Protein AF-A0A7S4IJU2-F1 (afdb_monomer_lite)

Radius of gyration: 25.52 Å; chains: 1; bounding box: 56×64×82 Å

pLDDT: mean 76.01, std 15.59, range [37.97, 94.19]

Organism: NCBI:txid265563

Foldseek 3Di:
DDDDDDDDPDDPPPPDPDAAQEAEAECLVLLLVQLLQAQDLVSSLVSSLVVVVVCLVVRQHQEAYHYDADDDDPPVVVVVVVVVVVVVVVVVVLVVQLLDPPGPSVVVVVVVCVVVVHDDDDRPPPPVVVVSVVRHGRPSVQSYHPHPSVVVSVVSVVVSVVVQQVPPPPHDPSSPNYDD

Structure (mmCIF, N/CA/C/O backbone):
data_AF-A0A7S4IJU2-F1
#
_entry.id   AF-A0A7S4IJU2-F1
#
loop_
_atom_site.group_PDB
_atom_site.id
_atom_site.type_symbol
_atom_site.label_atom_id
_atom_site.label_alt_id
_atom_site.label_comp_id
_atom_site.label_asym_id
_atom_site.label_entity_id
_atom_site.label_seq_id
_atom_site.pdbx_PDB_ins_code
_atom_site.Cartn_x
_atom_site.Cartn_y
_atom_site.Cartn_z
_atom_site.occupancy
_atom_site.B_iso_or_equiv
_atom_site.auth_seq_id
_atom_site.auth_comp_id
_atom_site.auth_asym_id
_atom_site.auth_atom_id
_atom_site.pdbx_PDB_model_num
ATOM 1 N N . GLY A 1 1 ? 25.316 -43.879 52.873 1.00 37.97 1 GLY A N 1
ATOM 2 C CA . GLY A 1 1 ? 24.752 -43.835 51.512 1.00 37.97 1 GLY A CA 1
ATOM 3 C C . GLY A 1 1 ? 23.698 -42.754 51.469 1.00 37.97 1 GLY A C 1
ATOM 4 O O . GLY A 1 1 ? 22.752 -42.841 52.236 1.00 37.97 1 GLY A O 1
ATOM 5 N N . GLY A 1 2 ? 23.911 -41.708 50.670 1.00 39.41 2 GLY A N 1
ATOM 6 C CA . GLY A 1 2 ? 22.976 -40.589 50.533 1.00 39.41 2 GLY A CA 1
ATOM 7 C C . GLY A 1 2 ? 21.898 -40.884 49.492 1.00 39.41 2 GLY A C 1
ATOM 8 O O . GLY A 1 2 ? 22.219 -41.271 48.370 1.00 39.41 2 GLY A O 1
ATOM 9 N N . SER A 1 3 ? 20.630 -40.694 49.853 1.00 43.41 3 SER A N 1
ATOM 10 C CA . SER A 1 3 ? 19.497 -40.737 48.928 1.00 43.41 3 SER A CA 1
ATOM 11 C C . SER A 1 3 ? 19.165 -39.315 48.466 1.00 43.41 3 SER A C 1
ATOM 13 O O . SER A 1 3 ? 18.624 -38.490 49.199 1.00 43.41 3 SER A O 1
ATOM 15 N N . GLY A 1 4 ? 19.550 -39.007 47.227 1.00 39.41 4 GLY A N 1
ATOM 16 C CA . GLY A 1 4 ? 19.283 -37.725 46.583 1.00 39.41 4 GLY A CA 1
ATOM 17 C C . GLY A 1 4 ? 17.815 -37.584 46.178 1.00 39.41 4 GLY A C 1
ATOM 18 O O . GLY A 1 4 ? 17.339 -38.279 45.280 1.00 39.41 4 GLY A O 1
ATOM 19 N N . GLY A 1 5 ? 17.109 -36.644 46.807 1.00 43.00 5 GLY A N 1
ATOM 20 C CA . GLY A 1 5 ? 15.790 -36.196 46.374 1.00 43.00 5 GLY A CA 1
ATOM 21 C C . GLY A 1 5 ? 15.884 -35.425 45.056 1.00 43.00 5 GLY A C 1
ATOM 22 O O . GLY A 1 5 ? 16.415 -34.317 45.005 1.00 43.00 5 GLY A O 1
ATOM 23 N N . ARG A 1 6 ? 15.360 -36.005 43.971 1.00 47.72 6 ARG A N 1
ATOM 24 C CA . ARG A 1 6 ? 15.172 -35.311 42.689 1.00 47.72 6 ARG A CA 1
ATOM 25 C C . ARG A 1 6 ? 14.082 -34.249 42.843 1.00 47.72 6 ARG A C 1
ATOM 27 O O . ARG A 1 6 ? 12.894 -34.559 42.812 1.00 47.72 6 ARG A O 1
ATOM 34 N N . GLY A 1 7 ? 14.495 -32.990 42.967 1.00 43.72 7 GLY A N 1
ATOM 35 C CA . GLY A 1 7 ? 13.606 -31.841 42.834 1.00 43.72 7 GLY A CA 1
ATOM 36 C C . GLY A 1 7 ? 12.955 -31.823 41.450 1.00 43.72 7 GLY A C 1
ATOM 37 O O . GLY A 1 7 ? 13.640 -31.718 40.430 1.00 43.72 7 GLY A O 1
ATOM 38 N N . LYS A 1 8 ? 11.622 -31.921 41.407 1.00 51.19 8 LYS A N 1
ATOM 39 C CA . LYS A 1 8 ? 10.836 -31.594 40.215 1.00 51.19 8 LYS A CA 1
ATOM 40 C C . LYS A 1 8 ? 11.025 -30.103 39.935 1.00 51.19 8 LYS A C 1
ATOM 42 O O . LYS A 1 8 ? 10.452 -29.264 40.624 1.00 51.19 8 LYS A O 1
ATOM 47 N N . ARG A 1 9 ? 11.841 -29.771 38.932 1.00 47.28 9 ARG A N 1
ATOM 48 C CA . ARG A 1 9 ? 11.873 -28.426 38.349 1.00 47.28 9 ARG A CA 1
ATOM 49 C C . ARG A 1 9 ? 10.503 -28.181 37.722 1.00 47.28 9 ARG A C 1
ATOM 51 O O . ARG A 1 9 ? 10.183 -28.784 36.701 1.00 47.28 9 ARG A O 1
ATOM 58 N N . GLY A 1 10 ? 9.689 -27.352 38.371 1.00 44.50 10 GLY A N 1
ATOM 59 C CA . GLY A 1 10 ? 8.479 -26.806 37.775 1.00 44.50 10 GLY A CA 1
ATOM 60 C C . GLY A 1 10 ? 8.874 -26.068 36.504 1.00 44.50 10 GLY A C 1
ATOM 61 O O . GLY A 1 10 ? 9.567 -25.054 36.566 1.00 44.50 10 GLY A O 1
ATOM 62 N N . GLY A 1 11 ? 8.508 -26.626 35.352 1.00 46.69 11 GLY A N 1
ATOM 63 C CA . GLY A 1 11 ? 8.615 -25.922 34.086 1.00 46.69 11 GLY A CA 1
ATOM 64 C C . GLY A 1 11 ? 7.741 -24.683 34.185 1.00 46.69 11 GLY A C 1
ATOM 65 O O . GLY A 1 11 ? 6.529 -24.802 34.353 1.00 46.69 11 GLY A O 1
ATOM 66 N N . ALA A 1 12 ? 8.362 -23.506 34.141 1.00 51.19 12 ALA A N 1
ATOM 67 C CA . ALA A 1 12 ? 7.641 -22.261 33.973 1.00 51.19 12 ALA A CA 1
ATOM 68 C C . ALA A 1 12 ? 6.819 -22.392 32.687 1.00 51.19 12 ALA A C 1
ATOM 70 O O . ALA A 1 12 ? 7.379 -22.465 31.592 1.00 51.19 12 ALA A O 1
ATOM 71 N N . SER A 1 13 ? 5.495 -22.489 32.826 1.00 57.72 13 SER A N 1
ATOM 72 C CA . SER A 1 13 ? 4.590 -22.307 31.700 1.00 57.72 13 SER A CA 1
ATOM 73 C C . SER A 1 13 ? 4.907 -20.931 31.137 1.00 57.72 13 SER A C 1
ATOM 75 O O . SER A 1 13 ? 4.713 -19.937 31.836 1.00 57.72 13 SER A O 1
ATOM 77 N N . ALA A 1 14 ? 5.448 -20.871 29.918 1.00 60.53 14 ALA A N 1
ATOM 78 C CA . ALA A 1 14 ? 5.597 -19.613 29.207 1.00 60.53 14 ALA A CA 1
ATOM 79 C C . ALA A 1 14 ? 4.222 -18.938 29.231 1.00 60.53 14 ALA A C 1
ATOM 81 O O . ALA A 1 14 ? 3.246 -19.509 28.738 1.00 60.53 14 ALA A O 1
ATOM 82 N N . ALA A 1 15 ? 4.124 -17.801 29.920 1.00 59.16 15 ALA A N 1
ATOM 83 C CA . ALA A 1 15 ? 2.879 -17.064 30.015 1.00 59.16 15 ALA A CA 1
ATOM 84 C C . ALA A 1 15 ? 2.398 -16.801 28.586 1.00 59.16 15 ALA A C 1
ATOM 86 O O . ALA A 1 15 ? 3.174 -16.318 27.756 1.00 59.16 15 ALA A O 1
ATOM 87 N N . ALA A 1 16 ? 1.153 -17.181 28.288 1.00 63.66 16 ALA A N 1
ATOM 88 C CA . ALA A 1 16 ? 0.551 -16.848 27.008 1.00 63.66 16 ALA A CA 1
ATOM 89 C C . ALA A 1 16 ? 0.723 -15.333 26.790 1.00 63.66 16 ALA A C 1
ATOM 91 O O . ALA A 1 16 ? 0.527 -14.572 27.745 1.00 63.66 16 ALA A O 1
ATOM 92 N N . PRO A 1 17 ? 1.153 -14.893 25.594 1.00 64.69 17 PRO A N 1
ATOM 93 C CA . PRO A 1 17 ? 1.380 -13.480 25.341 1.00 64.69 17 PRO A CA 1
ATOM 94 C C . PRO A 1 17 ? 0.123 -12.697 25.711 1.00 64.69 17 PRO A C 1
ATOM 96 O O . PRO A 1 17 ? -0.991 -13.102 25.370 1.00 64.69 17 PRO A O 1
ATOM 99 N N . LEU A 1 18 ? 0.315 -11.608 26.459 1.00 66.50 18 LEU A N 1
ATOM 100 C CA . LEU A 1 18 ? -0.790 -10.759 26.881 1.00 66.50 18 LEU A CA 1
ATOM 101 C C . LEU A 1 18 ? -1.558 -10.293 25.634 1.00 66.50 18 LEU A C 1
ATOM 103 O O . LEU A 1 18 ? -0.930 -9.915 24.640 1.00 66.50 18 LEU A O 1
ATOM 107 N N . PRO A 1 19 ? -2.897 -10.348 25.657 1.00 76.25 19 PRO A N 1
ATOM 108 C CA . PRO A 1 19 ? -3.704 -9.953 24.513 1.00 76.25 19 PRO A CA 1
ATOM 109 C C . PRO A 1 19 ? -3.490 -8.466 24.193 1.00 76.25 19 PRO A C 1
ATOM 111 O O . PRO A 1 19 ? -3.341 -7.644 25.097 1.00 76.25 19 PRO A O 1
ATOM 114 N N . TYR A 1 20 ? -3.461 -8.120 22.904 1.00 86.69 20 TYR A N 1
ATOM 115 C CA . TYR A 1 20 ? -3.213 -6.750 22.453 1.00 86.69 20 TYR A CA 1
ATOM 116 C C . TYR A 1 20 ? -4.456 -5.889 22.659 1.00 86.69 20 TYR A C 1
ATOM 118 O O . TYR A 1 20 ? -5.542 -6.272 22.238 1.00 86.69 20 TYR A O 1
ATOM 126 N N . ASP A 1 21 ? -4.315 -4.696 23.233 1.00 88.88 21 ASP A N 1
ATOM 127 C CA . ASP A 1 21 ? -5.440 -3.758 23.314 1.00 88.88 21 ASP A CA 1
ATOM 128 C C . ASP A 1 21 ? -5.693 -3.064 21.967 1.00 88.88 21 ASP A C 1
ATOM 130 O O . ASP A 1 21 ? -6.835 -2.952 21.521 1.00 88.88 21 ASP A O 1
ATOM 134 N N . HIS A 1 22 ? -4.623 -2.678 21.270 1.00 90.12 22 HIS A N 1
ATOM 135 C CA . HIS A 1 22 ? -4.685 -1.938 20.012 1.00 90.12 22 HIS A CA 1
ATOM 136 C C . HIS A 1 22 ? -3.792 -2.577 18.947 1.00 90.12 22 HIS A C 1
ATOM 138 O O . HIS A 1 22 ? -2.639 -2.913 19.220 1.00 90.12 22 HIS A O 1
ATOM 144 N N . VAL A 1 23 ? -4.294 -2.685 17.716 1.00 90.88 23 VAL A N 1
ATOM 145 C CA . VAL A 1 23 ? -3.506 -3.098 16.545 1.00 90.88 23 VAL A CA 1
ATOM 146 C C . VAL A 1 23 ? -3.453 -1.951 15.544 1.00 90.88 23 VAL A C 1
ATOM 148 O O . VAL A 1 23 ? -4.480 -1.532 15.017 1.00 90.88 23 VAL A O 1
ATOM 151 N N . LEU A 1 24 ? -2.247 -1.449 15.269 1.00 92.56 24 LEU A N 1
ATOM 152 C CA . LEU A 1 24 ? -1.996 -0.394 14.288 1.00 92.56 24 LEU A CA 1
ATOM 153 C C . LEU A 1 24 ? -1.360 -1.008 13.042 1.00 92.56 24 LEU A C 1
ATOM 155 O O . LEU A 1 24 ? -0.324 -1.666 13.121 1.00 92.56 24 LEU A O 1
ATOM 159 N N . PHE A 1 25 ? -1.978 -0.787 11.890 1.00 90.56 25 PHE A N 1
ATOM 160 C CA . PHE A 1 25 ? -1.629 -1.432 10.636 1.00 90.56 25 PHE A CA 1
ATOM 161 C C . PHE A 1 25 ? -1.314 -0.387 9.564 1.00 90.56 25 PHE A C 1
ATOM 163 O O . PHE A 1 25 ? -2.217 0.254 9.030 1.00 90.56 25 PHE A O 1
ATOM 170 N N . ASP A 1 26 ? -0.034 -0.230 9.223 1.00 90.50 26 ASP A N 1
ATOM 171 C CA . ASP A 1 26 ? 0.385 0.541 8.048 1.00 90.50 26 ASP A CA 1
ATOM 172 C C . ASP A 1 26 ? 0.164 -0.294 6.781 1.00 90.50 26 ASP A C 1
ATOM 174 O O . ASP A 1 26 ? 0.913 -1.226 6.472 1.00 90.50 26 ASP A O 1
ATOM 178 N N . ALA A 1 27 ? -0.893 0.033 6.039 1.00 87.25 27 ALA A N 1
ATOM 179 C CA . ALA A 1 27 ? -1.276 -0.721 4.859 1.00 87.25 27 ALA A CA 1
ATOM 180 C C . ALA A 1 27 ? -0.417 -0.387 3.630 1.00 87.25 27 ALA A C 1
ATOM 182 O O . ALA A 1 27 ? -0.414 -1.172 2.679 1.00 87.25 27 ALA A O 1
ATOM 183 N N . ASN A 1 28 ? 0.343 0.715 3.616 1.00 86.00 28 ASN A N 1
ATOM 184 C CA . ASN A 1 28 ? 1.043 1.173 2.410 1.00 86.00 28 ASN A CA 1
ATOM 185 C C . ASN A 1 28 ? 2.038 0.134 1.885 1.00 86.00 28 ASN A C 1
ATOM 187 O O . ASN A 1 28 ? 2.099 -0.135 0.681 1.00 86.00 28 ASN A O 1
ATOM 191 N N . GLY A 1 29 ? 2.798 -0.493 2.789 1.00 84.44 29 GLY A N 1
ATOM 192 C CA . GLY A 1 29 ? 3.755 -1.539 2.433 1.00 84.44 29 GLY A CA 1
ATOM 193 C C . GLY A 1 29 ? 3.083 -2.723 1.733 1.00 84.44 29 GLY A C 1
ATOM 194 O O . GLY A 1 29 ? 3.561 -3.191 0.697 1.00 84.44 29 GLY A O 1
ATOM 195 N N . ILE A 1 30 ? 1.938 -3.164 2.254 1.00 87.88 30 ILE A N 1
ATOM 196 C CA . ILE A 1 30 ? 1.185 -4.304 1.720 1.00 87.88 30 ILE A CA 1
ATOM 197 C C . ILE A 1 30 ? 0.490 -3.932 0.413 1.00 87.88 30 ILE A C 1
ATOM 199 O O . ILE A 1 30 ? 0.572 -4.701 -0.542 1.00 87.88 30 ILE A O 1
ATOM 203 N N . VAL A 1 31 ? -0.095 -2.735 0.313 1.00 88.56 31 VAL A N 1
ATOM 204 C CA . VAL A 1 31 ? -0.689 -2.215 -0.929 1.00 88.56 31 VAL A CA 1
ATOM 205 C C . VAL A 1 31 ? 0.349 -2.207 -2.053 1.00 88.56 31 VAL A C 1
ATOM 207 O O . VAL A 1 31 ? 0.100 -2.742 -3.134 1.00 88.56 31 VAL A O 1
ATOM 210 N N . HIS A 1 32 ? 1.554 -1.688 -1.795 1.00 84.56 32 HIS A N 1
ATOM 211 C CA . HIS A 1 32 ? 2.626 -1.674 -2.790 1.00 84.56 32 HIS A CA 1
ATOM 212 C C . HIS A 1 32 ? 3.049 -3.078 -3.242 1.00 84.56 32 HIS A C 1
ATOM 214 O O . HIS A 1 32 ? 3.314 -3.285 -4.431 1.00 84.56 32 HIS A O 1
ATOM 220 N N . GLN A 1 33 ? 3.139 -4.043 -2.323 1.00 85.38 33 GLN A N 1
ATOM 221 C CA . GLN A 1 33 ? 3.486 -5.422 -2.676 1.00 85.38 33 GLN A CA 1
ATOM 222 C C . GLN A 1 33 ? 2.354 -6.118 -3.433 1.00 85.38 33 GLN A C 1
ATOM 224 O O . GLN A 1 33 ? 2.624 -6.818 -4.410 1.00 85.38 33 GLN A O 1
ATOM 229 N N . ALA A 1 34 ? 1.104 -5.884 -3.039 1.00 87.00 34 ALA A N 1
ATOM 230 C CA . ALA A 1 34 ? -0.070 -6.450 -3.685 1.00 87.00 34 ALA A CA 1
ATOM 231 C C . ALA A 1 34 ? -0.202 -5.953 -5.134 1.00 87.00 34 ALA A C 1
ATOM 233 O O . ALA A 1 34 ? -0.318 -6.767 -6.051 1.00 87.00 34 ALA A O 1
ATOM 234 N N . CYS A 1 35 ? -0.035 -4.648 -5.392 1.00 85.44 35 CYS A N 1
ATOM 235 C CA . CYS A 1 35 ? -0.033 -4.090 -6.755 1.00 85.44 35 CYS A CA 1
ATOM 236 C C . CYS A 1 35 ? 1.033 -4.726 -7.668 1.00 85.44 35 CYS A C 1
ATOM 238 O O . CYS A 1 35 ? 0.809 -4.901 -8.864 1.00 85.44 35 CYS A O 1
ATOM 240 N N . ARG A 1 36 ? 2.190 -5.114 -7.113 1.00 80.69 36 ARG A N 1
ATOM 241 C CA . ARG A 1 36 ? 3.279 -5.768 -7.865 1.00 80.69 36 ARG A CA 1
ATOM 242 C C . ARG A 1 36 ? 3.010 -7.234 -8.202 1.00 80.69 36 ARG A C 1
ATOM 244 O O . ARG A 1 36 ? 3.676 -7.778 -9.083 1.00 80.69 36 ARG A O 1
ATOM 251 N N . ARG A 1 37 ? 2.127 -7.900 -7.458 1.00 79.56 37 ARG A N 1
ATOM 252 C CA . ARG A 1 37 ? 1.854 -9.347 -7.563 1.00 79.56 37 ARG A CA 1
ATOM 253 C C . ARG A 1 37 ? 0.507 -9.645 -8.222 1.00 79.56 37 ARG A C 1
ATOM 255 O O . ARG A 1 37 ? 0.293 -10.775 -8.676 1.00 79.56 37 ARG A O 1
ATOM 262 N N . SER A 1 38 ? -0.354 -8.634 -8.286 1.00 81.12 38 SER A N 1
ATOM 263 C CA . SER A 1 38 ? -1.723 -8.706 -8.778 1.00 81.12 38 SER A CA 1
ATOM 264 C C . SER A 1 38 ? -1.874 -8.144 -10.187 1.00 81.12 38 SER A C 1
ATOM 266 O O . SER A 1 38 ? -1.307 -7.100 -10.512 1.00 81.12 38 SER A O 1
ATOM 268 N N . GLY A 1 39 ? -2.689 -8.832 -10.989 1.00 78.88 39 GLY A N 1
ATOM 269 C CA . GLY A 1 39 ? -3.037 -8.408 -12.348 1.00 78.88 39 GLY A CA 1
ATOM 270 C C . GLY A 1 39 ? -4.197 -7.419 -12.421 1.00 78.88 39 GLY A C 1
ATOM 271 O O . GLY A 1 39 ? -4.359 -6.745 -13.434 1.00 78.88 39 GLY A O 1
ATOM 272 N N . ASP A 1 40 ? -4.988 -7.318 -11.352 1.00 83.75 40 ASP A N 1
ATOM 273 C CA . ASP A 1 40 ? -6.172 -6.468 -11.276 1.00 83.75 40 ASP A CA 1
ATOM 274 C C . ASP A 1 40 ? -6.383 -5.901 -9.858 1.00 83.75 40 ASP A C 1
ATOM 276 O O . ASP A 1 40 ? -5.869 -6.430 -8.867 1.00 83.75 40 ASP A O 1
ATOM 280 N N . GLU A 1 41 ? -7.162 -4.820 -9.750 1.00 85.88 41 GLU A N 1
ATOM 281 C CA . GLU A 1 41 ? -7.440 -4.144 -8.473 1.00 85.88 41 GLU A CA 1
ATOM 282 C C . GLU A 1 41 ? -8.213 -5.022 -7.474 1.00 85.88 41 GLU A C 1
ATOM 284 O O . GLU A 1 41 ? -8.015 -4.908 -6.264 1.00 85.88 41 GLU A O 1
ATOM 289 N N . ARG A 1 42 ? -9.080 -5.928 -7.947 1.00 87.56 42 ARG A N 1
ATOM 290 C CA . ARG A 1 42 ? -9.859 -6.815 -7.066 1.00 87.56 42 ARG A CA 1
ATOM 291 C C . ARG A 1 42 ? -8.954 -7.840 -6.391 1.00 87.56 42 ARG A C 1
ATOM 293 O O . ARG A 1 42 ? -9.202 -8.239 -5.255 1.00 87.56 42 ARG A O 1
ATOM 300 N N . GLN A 1 43 ? -7.920 -8.309 -7.080 1.00 88.38 43 GLN A N 1
ATOM 301 C CA . GLN A 1 43 ? -6.895 -9.175 -6.519 1.00 88.38 43 GLN A CA 1
ATOM 302 C C . GLN A 1 43 ? -6.066 -8.424 -5.477 1.00 88.38 43 GLN A C 1
ATOM 304 O O . GLN A 1 43 ? -5.855 -8.974 -4.399 1.00 88.38 43 GLN A O 1
ATOM 309 N N . VAL A 1 44 ? -5.709 -7.160 -5.741 1.00 89.19 44 VAL A N 1
ATOM 310 C CA . VAL A 1 44 ? -5.016 -6.309 -4.760 1.00 89.19 44 VAL A CA 1
ATOM 311 C C . VAL A 1 44 ? -5.819 -6.206 -3.463 1.00 89.19 44 VAL A C 1
ATOM 313 O O . VAL A 1 44 ? -5.291 -6.495 -2.392 1.00 89.19 44 VAL A O 1
ATOM 316 N N . VAL A 1 45 ? -7.111 -5.874 -3.552 1.00 89.81 45 VAL A N 1
ATOM 317 C CA . VAL A 1 45 ? -7.995 -5.776 -2.378 1.00 89.81 45 VAL A CA 1
ATOM 318 C C . VAL A 1 45 ? -8.072 -7.106 -1.622 1.00 89.81 45 VAL A C 1
ATOM 320 O O . VAL A 1 45 ? -7.926 -7.125 -0.402 1.00 89.81 45 VAL A O 1
ATOM 323 N N . ARG A 1 46 ? -8.237 -8.235 -2.328 1.00 90.25 46 ARG A N 1
ATOM 324 C CA . ARG A 1 46 ? -8.270 -9.569 -1.700 1.00 90.25 46 ARG A CA 1
ATOM 325 C C . ARG A 1 46 ? -6.970 -9.913 -0.978 1.00 90.25 46 ARG A C 1
ATOM 327 O O . ARG A 1 46 ? -7.020 -10.524 0.084 1.00 90.25 46 ARG A O 1
ATOM 334 N N . GLU A 1 47 ? -5.818 -9.569 -1.549 1.00 90.50 47 GLU A N 1
ATOM 335 C CA . GLU A 1 47 ? -4.515 -9.798 -0.914 1.00 90.50 47 GLU A CA 1
ATOM 336 C C . GLU A 1 47 ? -4.366 -8.967 0.368 1.00 90.50 47 GLU A C 1
ATOM 338 O O . GLU A 1 47 ? -3.947 -9.510 1.388 1.00 90.50 47 GLU A O 1
ATOM 343 N N . ILE A 1 48 ? -4.793 -7.700 0.352 1.00 91.56 48 ILE A N 1
ATOM 344 C CA . ILE A 1 48 ? -4.766 -6.823 1.533 1.00 91.56 48 ILE A CA 1
ATOM 345 C C . ILE A 1 48 ? -5.681 -7.361 2.641 1.00 91.56 48 ILE A C 1
ATOM 347 O O . ILE A 1 48 ? -5.244 -7.489 3.782 1.00 91.56 48 ILE A O 1
ATOM 351 N N . VAL A 1 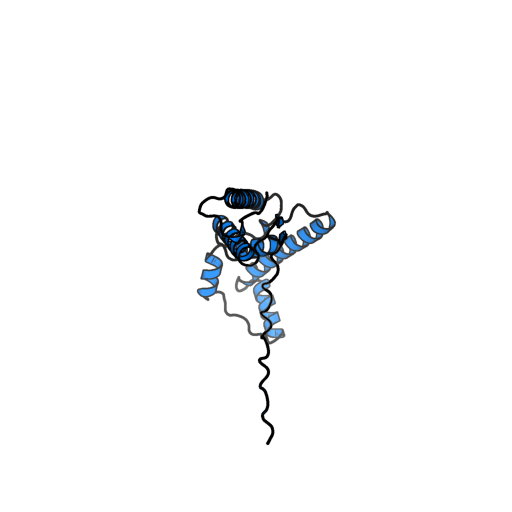49 ? -6.925 -7.724 2.310 1.00 91.12 49 VAL A N 1
ATOM 352 C CA . VAL A 1 49 ? -7.895 -8.276 3.276 1.00 91.12 49 VAL A CA 1
ATOM 353 C C . VAL A 1 49 ? -7.382 -9.573 3.901 1.00 91.12 49 VAL A C 1
ATOM 355 O O . VAL A 1 49 ? -7.446 -9.743 5.115 1.00 91.12 49 VAL A O 1
ATOM 358 N N . ARG A 1 50 ? -6.801 -10.473 3.099 1.00 91.06 50 ARG A N 1
ATOM 359 C CA . ARG A 1 50 ? -6.213 -11.722 3.609 1.00 91.06 50 ARG A CA 1
ATOM 360 C C . ARG A 1 50 ? -5.069 -11.475 4.585 1.00 91.06 50 ARG A C 1
ATOM 362 O O . ARG A 1 50 ? -4.948 -12.209 5.566 1.00 91.06 50 ARG A O 1
ATOM 369 N N . GLU A 1 51 ? -4.231 -10.477 4.317 1.00 91.44 51 GLU A N 1
ATOM 370 C CA . GLU A 1 51 ? -3.130 -10.129 5.214 1.00 91.44 51 GLU A CA 1
ATOM 371 C C . GLU A 1 51 ? -3.651 -9.501 6.513 1.00 91.44 51 GLU A C 1
ATOM 373 O O . GLU A 1 51 ? -3.198 -9.881 7.591 1.00 91.44 51 GLU A O 1
ATOM 378 N N . LEU A 1 52 ? -4.667 -8.636 6.434 1.00 90.94 52 LEU A N 1
ATOM 379 C CA . LEU A 1 52 ? -5.362 -8.102 7.610 1.00 90.94 52 LEU A CA 1
ATOM 380 C C . LEU A 1 52 ? -5.959 -9.224 8.472 1.00 90.94 52 LEU A C 1
ATOM 382 O O . LEU A 1 52 ? -5.671 -9.292 9.665 1.00 90.94 52 LEU A O 1
ATOM 386 N N . ASP A 1 53 ? -6.707 -10.157 7.879 1.00 90.38 53 ASP A N 1
ATOM 387 C CA . ASP A 1 53 ? -7.266 -11.312 8.596 1.00 90.38 53 ASP A CA 1
ATOM 388 C C . ASP A 1 53 ? -6.167 -12.207 9.195 1.00 90.38 53 ASP A C 1
ATOM 390 O O . ASP A 1 53 ? -6.326 -12.793 10.265 1.00 90.38 53 ASP A O 1
ATOM 394 N N . SER A 1 54 ? -5.039 -12.368 8.499 1.00 90.69 54 SER A N 1
ATOM 395 C CA . SER A 1 54 ? -3.877 -13.112 8.999 1.00 90.69 54 SER A CA 1
ATOM 396 C C . SER A 1 54 ? -3.257 -12.443 10.227 1.00 90.69 54 SER A C 1
ATOM 398 O O . SER A 1 54 ? -2.941 -13.123 11.204 1.00 90.69 54 SER A O 1
ATOM 400 N N . VAL A 1 55 ? -3.083 -11.121 10.192 1.00 88.75 55 VAL A N 1
ATOM 401 C CA . VAL A 1 55 ? -2.513 -10.350 11.303 1.00 88.75 55 VAL A CA 1
ATOM 402 C C . VAL A 1 55 ? -3.457 -10.343 12.497 1.00 88.75 55 VAL A C 1
ATOM 404 O O . VAL A 1 55 ? -3.023 -10.675 13.593 1.00 88.75 55 VAL A O 1
ATOM 407 N N . LEU A 1 56 ? -4.744 -10.066 12.297 1.00 87.75 56 LEU A N 1
ATOM 408 C CA . LEU A 1 56 ? -5.716 -9.966 13.391 1.00 87.75 56 LEU A CA 1
ATOM 409 C C . LEU A 1 56 ? -6.049 -11.321 14.027 1.00 87.75 56 LEU A C 1
ATOM 411 O O . LEU A 1 56 ? -6.409 -11.378 15.196 1.00 87.75 56 LEU A O 1
ATOM 415 N N . ARG A 1 57 ? -5.868 -12.435 13.306 1.00 87.00 57 ARG A N 1
ATOM 416 C CA . ARG A 1 57 ? -5.915 -13.776 13.917 1.00 87.00 57 ARG A CA 1
ATOM 417 C C . ARG A 1 57 ? -4.692 -14.079 14.778 1.00 87.00 57 ARG A C 1
ATOM 419 O O . ARG A 1 57 ? -4.831 -14.735 15.803 1.00 87.00 57 ARG A O 1
ATOM 426 N N . ARG A 1 58 ? -3.500 -13.642 14.358 1.00 87.69 58 ARG A N 1
ATOM 427 C CA . ARG A 1 58 ? -2.252 -13.832 15.123 1.00 87.69 58 ARG A CA 1
ATOM 428 C C . ARG A 1 58 ? -2.149 -12.883 16.316 1.00 87.69 58 ARG A C 1
ATOM 430 O O . ARG A 1 58 ? -1.560 -13.241 17.329 1.00 87.69 58 ARG A O 1
ATOM 437 N N . HIS A 1 59 ? -2.714 -11.691 16.177 1.00 87.12 59 HIS A N 1
ATOM 438 C CA . HIS A 1 59 ? -2.642 -10.598 17.137 1.00 87.12 59 HIS A CA 1
ATOM 439 C C . HIS A 1 59 ? -4.057 -10.047 17.364 1.00 87.12 59 HIS A C 1
ATOM 441 O O . HIS A 1 59 ? -4.383 -8.990 16.824 1.00 87.12 59 HIS A O 1
ATOM 447 N N . PRO A 1 60 ? -4.923 -10.772 18.097 1.00 85.12 60 PRO A N 1
ATOM 448 C CA . PRO A 1 60 ? -6.304 -10.355 18.307 1.00 85.12 60 PRO A CA 1
ATOM 449 C C . PRO A 1 60 ? -6.361 -9.071 19.160 1.00 85.12 60 PRO A C 1
ATOM 451 O O . PRO A 1 60 ? -5.870 -9.083 20.294 1.00 85.12 60 PRO A O 1
ATOM 454 N N . PRO A 1 61 ? -6.918 -7.966 18.633 1.00 87.81 61 PRO A N 1
ATOM 455 C CA . PRO A 1 61 ? -7.148 -6.725 19.375 1.00 87.81 61 PRO A CA 1
ATOM 456 C C . PRO A 1 61 ? -8.314 -6.858 20.369 1.00 87.81 61 PRO A C 1
ATOM 458 O O . PRO A 1 61 ? -9.334 -7.471 20.063 1.00 87.81 61 PRO A O 1
ATOM 461 N N . ARG A 1 62 ? -8.210 -6.214 21.535 1.00 85.56 62 ARG A N 1
ATOM 462 C CA . ARG A 1 62 ? -9.300 -6.122 22.525 1.00 85.56 62 ARG A CA 1
ATOM 463 C C . ARG A 1 62 ? -10.130 -4.856 22.391 1.00 85.56 62 ARG A C 1
ATOM 465 O O . ARG A 1 62 ? -11.303 -4.875 22.746 1.00 85.56 62 ARG A O 1
ATOM 472 N N . LEU A 1 63 ? -9.515 -3.758 21.951 1.00 86.12 63 LEU A N 1
ATOM 473 C CA . LEU A 1 63 ? -10.148 -2.442 21.905 1.00 86.12 63 LEU A CA 1
ATOM 474 C C . LEU A 1 63 ? -10.281 -1.945 20.469 1.00 86.12 63 LEU A C 1
ATOM 476 O O . LEU A 1 63 ? -11.404 -1.834 19.981 1.00 86.12 63 LEU A O 1
ATOM 480 N N . THR A 1 64 ? -9.165 -1.648 19.790 1.00 87.69 64 THR A N 1
ATOM 481 C CA . THR A 1 64 ? -9.217 -0.980 18.477 1.00 87.69 64 THR A CA 1
ATOM 482 C C . THR A 1 64 ? -8.272 -1.571 17.436 1.00 87.69 64 THR A C 1
ATOM 484 O O . THR A 1 64 ? -7.183 -2.068 17.737 1.00 87.69 64 THR A O 1
ATOM 487 N N . VAL A 1 65 ? -8.692 -1.455 16.176 1.00 90.69 65 VAL A N 1
ATOM 488 C CA . VAL A 1 65 ? -7.859 -1.673 14.991 1.00 90.69 65 VAL A CA 1
ATOM 489 C C . VAL A 1 65 ? -7.764 -0.361 14.232 1.00 90.69 65 VAL A C 1
ATOM 491 O O . VAL A 1 65 ? -8.779 0.209 13.846 1.00 90.69 65 VAL A O 1
ATOM 494 N N . PHE A 1 66 ? -6.545 0.102 13.982 1.00 92.12 66 PHE A N 1
ATOM 495 C CA . PHE A 1 66 ? -6.288 1.281 13.169 1.00 92.12 66 PHE A CA 1
ATOM 496 C C . PHE A 1 66 ? -5.607 0.873 11.866 1.00 92.12 66 PHE A C 1
ATOM 498 O O . PHE A 1 66 ? -4.496 0.351 11.893 1.00 92.12 66 PHE A O 1
ATOM 505 N N . ILE A 1 67 ? -6.251 1.119 10.724 1.00 91.81 67 ILE A N 1
ATOM 506 C CA . ILE A 1 67 ? -5.682 0.844 9.398 1.00 91.81 67 ILE A CA 1
ATOM 507 C C . ILE A 1 67 ? -5.273 2.175 8.766 1.00 91.81 67 ILE A C 1
ATOM 509 O O . ILE A 1 67 ? -6.120 2.975 8.372 1.00 91.81 67 ILE A O 1
ATOM 513 N N . ALA A 1 68 ? -3.968 2.404 8.663 1.00 90.56 68 ALA A N 1
ATOM 514 C CA . ALA A 1 68 ? -3.396 3.608 8.084 1.00 90.56 68 ALA A CA 1
ATOM 515 C C . ALA A 1 68 ? -3.161 3.431 6.578 1.00 90.56 68 ALA A C 1
ATOM 517 O O . ALA A 1 68 ? -2.474 2.504 6.144 1.00 90.56 68 ALA A O 1
ATOM 518 N N . LEU A 1 69 ? -3.699 4.360 5.790 1.00 86.56 69 LEU A N 1
ATOM 519 C CA . LEU A 1 69 ? -3.356 4.568 4.384 1.00 86.56 69 LEU A CA 1
ATOM 520 C C . LEU A 1 69 ? -2.714 5.948 4.248 1.00 86.56 69 LEU A C 1
ATOM 522 O O . LEU A 1 69 ? -3.147 6.888 4.917 1.00 86.56 69 LEU A O 1
ATOM 526 N N . ASP A 1 70 ? -1.725 6.092 3.365 1.00 80.38 70 ASP A N 1
ATOM 527 C CA . ASP A 1 70 ? -1.136 7.402 3.084 1.00 80.38 70 ASP A CA 1
ATOM 528 C C . ASP A 1 70 ? -2.216 8.387 2.603 1.00 80.38 70 ASP A C 1
ATOM 530 O O . ASP A 1 70 ? -2.922 8.143 1.619 1.00 80.38 70 ASP A O 1
ATOM 534 N N . GLY A 1 71 ? -2.322 9.513 3.312 1.00 72.62 71 GLY A N 1
ATOM 535 C CA . GLY A 1 71 ? -3.032 10.721 2.894 1.00 72.62 71 GLY A CA 1
ATOM 536 C C . GLY A 1 71 ? -2.113 11.687 2.131 1.00 72.62 71 GLY A C 1
ATOM 537 O O . GLY A 1 71 ? -0.933 11.382 1.921 1.00 72.62 71 GLY A O 1
ATOM 538 N N . PRO A 1 72 ? -2.625 12.844 1.670 1.00 61.47 72 PRO A N 1
ATOM 539 C CA . PRO A 1 72 ? -1.778 13.866 1.058 1.00 61.47 72 PRO A CA 1
ATOM 540 C C . PRO A 1 72 ? -0.667 14.262 2.042 1.00 61.47 72 PRO A C 1
ATOM 542 O O . PRO A 1 72 ? -0.930 14.627 3.185 1.00 61.47 72 PRO A O 1
ATOM 545 N N . GLY A 1 73 ? 0.587 14.101 1.616 1.00 65.31 73 GLY A N 1
ATOM 546 C CA . GLY A 1 73 ? 1.749 14.403 2.451 1.00 65.31 73 GLY A CA 1
ATOM 547 C C . GLY A 1 73 ? 2.037 15.909 2.530 1.00 65.31 73 GLY A C 1
ATOM 548 O O . GLY A 1 73 ? 1.588 16.649 1.658 1.00 65.31 73 GLY A O 1
ATOM 549 N N . PRO A 1 74 ? 2.826 16.360 3.523 1.00 69.81 74 PRO A N 1
ATOM 550 C CA . PRO A 1 74 ? 3.291 17.749 3.609 1.00 69.81 74 PRO A CA 1
ATOM 551 C C . PRO A 1 74 ? 4.174 18.126 2.406 1.00 69.81 74 PRO A C 1
ATOM 553 O O . PRO A 1 74 ? 4.809 17.250 1.812 1.00 69.81 74 PRO A O 1
ATOM 556 N N . ASP A 1 75 ? 4.277 19.418 2.076 1.00 58.69 75 ASP A N 1
ATOM 557 C CA . ASP A 1 75 ? 4.931 19.919 0.849 1.00 58.69 75 ASP A CA 1
ATOM 558 C C . ASP A 1 75 ? 6.361 19.399 0.636 1.00 58.69 75 ASP A C 1
ATOM 560 O O . ASP A 1 75 ? 6.728 18.981 -0.464 1.00 58.69 75 ASP A O 1
ATOM 564 N N . ALA A 1 76 ? 7.159 19.306 1.702 1.00 61.72 76 ALA A N 1
ATOM 565 C CA . ALA A 1 76 ? 8.507 18.733 1.640 1.00 61.72 76 ALA A CA 1
ATOM 566 C C . ALA A 1 76 ? 8.507 17.260 1.176 1.00 61.72 76 ALA A C 1
ATOM 568 O O . ALA A 1 76 ? 9.373 16.829 0.412 1.00 61.72 76 ALA A O 1
ATOM 569 N N . LYS A 1 77 ? 7.493 16.483 1.583 1.00 67.75 77 LYS A N 1
ATOM 570 C CA . LYS A 1 77 ? 7.295 15.092 1.153 1.00 67.75 77 LYS A CA 1
ATOM 571 C C . LYS A 1 77 ? 6.768 15.029 -0.283 1.00 67.75 77 LYS A C 1
ATOM 573 O O . LYS A 1 77 ? 7.082 14.065 -0.980 1.00 67.75 77 LYS A O 1
ATOM 578 N N . LEU A 1 78 ? 6.028 16.041 -0.750 1.00 68.88 78 LEU A N 1
ATOM 579 C CA . LEU A 1 78 ? 5.553 16.132 -2.137 1.00 68.88 78 LEU A CA 1
ATOM 580 C C . LEU A 1 78 ? 6.701 16.338 -3.129 1.00 68.88 78 LEU A C 1
ATOM 582 O O . LEU A 1 78 ? 6.714 15.668 -4.161 1.00 68.88 78 LEU A O 1
ATOM 586 N N . PHE A 1 79 ? 7.690 17.182 -2.821 1.00 74.38 79 PHE A N 1
ATOM 587 C CA . PHE A 1 79 ? 8.874 17.339 -3.679 1.00 74.38 79 PHE A CA 1
ATOM 588 C C . PHE A 1 79 ? 9.668 16.038 -3.801 1.00 74.38 79 PHE A C 1
ATOM 590 O O . PHE A 1 79 ? 9.992 15.612 -4.911 1.00 74.38 79 PHE A O 1
ATOM 597 N N . GLU A 1 80 ? 9.901 15.359 -2.678 1.00 74.81 80 GLU A N 1
ATOM 598 C CA . GLU A 1 80 ? 10.587 14.067 -2.654 1.00 74.81 80 GLU A CA 1
ATOM 599 C C . GLU A 1 80 ? 9.773 12.983 -3.390 1.00 74.81 80 GLU A C 1
ATOM 601 O O . GLU A 1 80 ? 10.319 12.223 -4.191 1.00 74.81 80 GLU A O 1
ATOM 606 N N . GLN A 1 81 ? 8.446 12.940 -3.207 1.00 71.75 81 GLN A N 1
ATOM 607 C CA . GLN A 1 81 ? 7.553 12.058 -3.968 1.00 71.75 81 GLN A CA 1
ATOM 608 C C . GLN A 1 81 ? 7.595 12.356 -5.472 1.00 71.75 81 GLN A C 1
ATOM 610 O O . GLN A 1 81 ? 7.668 11.423 -6.274 1.00 71.75 81 GLN A O 1
ATOM 615 N N . ARG A 1 82 ? 7.561 13.633 -5.871 1.00 77.88 82 ARG A N 1
ATOM 616 C CA . ARG A 1 82 ? 7.606 14.058 -7.275 1.00 77.88 82 ARG A CA 1
ATOM 617 C C . ARG A 1 82 ? 8.938 13.681 -7.914 1.00 77.88 82 ARG A C 1
ATOM 619 O O . ARG A 1 82 ? 8.926 13.080 -8.986 1.00 77.88 82 ARG A O 1
ATOM 626 N N . LYS A 1 83 ? 10.060 13.942 -7.235 1.00 83.31 83 LYS A N 1
ATOM 627 C CA . LYS A 1 83 ? 11.400 13.526 -7.672 1.00 83.31 83 LYS A CA 1
ATOM 628 C C . LYS A 1 83 ? 11.463 12.013 -7.868 1.00 83.31 83 LYS A C 1
ATOM 630 O O . LYS A 1 83 ? 11.753 11.550 -8.967 1.00 83.31 83 LYS A O 1
ATOM 635 N N . ARG A 1 84 ? 11.043 11.236 -6.861 1.00 79.31 84 ARG A N 1
ATOM 636 C CA . ARG A 1 84 ? 10.991 9.765 -6.946 1.00 79.31 84 ARG A CA 1
ATOM 637 C C . ARG A 1 84 ? 10.122 9.262 -8.097 1.00 79.31 84 ARG A C 1
ATOM 639 O O . ARG A 1 84 ? 10.462 8.251 -8.708 1.00 79.31 84 ARG A O 1
ATOM 646 N N . ARG A 1 85 ? 8.992 9.916 -8.390 1.00 78.12 85 ARG A N 1
ATOM 647 C CA . ARG A 1 85 ? 8.130 9.553 -9.530 1.00 78.12 85 ARG A CA 1
ATOM 648 C C . ARG A 1 85 ? 8.826 9.803 -10.860 1.00 78.12 85 ARG A C 1
ATOM 650 O O . ARG A 1 85 ? 8.835 8.904 -11.696 1.00 78.12 85 ARG A O 1
ATOM 657 N N . ILE A 1 86 ? 9.429 10.977 -11.031 1.00 83.19 86 ILE A N 1
ATOM 658 C CA . ILE A 1 86 ? 10.177 11.329 -12.244 1.00 83.19 86 ILE A CA 1
ATOM 659 C C . ILE A 1 86 ? 11.331 10.344 -12.453 1.00 83.19 86 ILE A C 1
ATOM 661 O O . ILE A 1 86 ? 11.476 9.793 -13.542 1.00 83.19 86 ILE A O 1
ATOM 665 N N . ASP A 1 87 ? 12.087 10.035 -11.399 1.00 83.62 87 ASP A N 1
ATOM 666 C CA . ASP A 1 87 ? 13.201 9.086 -11.462 1.00 83.62 87 ASP A CA 1
ATOM 667 C C . ASP A 1 87 ? 12.736 7.682 -11.868 1.00 83.62 87 ASP A C 1
ATOM 669 O O . ASP A 1 87 ? 13.389 7.017 -12.675 1.00 83.62 87 ASP A O 1
ATOM 673 N N . ARG A 1 88 ? 11.583 7.227 -11.357 1.00 82.19 88 ARG A N 1
ATOM 674 C CA . ARG A 1 88 ? 10.996 5.930 -11.729 1.00 82.19 88 ARG A CA 1
ATOM 675 C C . ARG A 1 88 ? 10.583 5.884 -13.193 1.00 82.19 88 ARG A C 1
ATOM 677 O O . ARG A 1 88 ? 10.887 4.893 -13.850 1.00 82.19 88 ARG A O 1
ATOM 684 N N . VAL A 1 89 ? 9.925 6.925 -13.703 1.00 83.50 89 VAL A N 1
ATOM 685 C CA . VAL A 1 89 ? 9.517 7.000 -15.117 1.00 83.50 89 VAL A CA 1
ATOM 686 C C . VAL A 1 89 ? 10.749 7.031 -16.021 1.00 83.50 89 VAL A C 1
ATOM 688 O O . VAL A 1 89 ? 10.852 6.235 -16.954 1.00 83.50 89 VAL A O 1
ATOM 691 N N . SER A 1 90 ? 11.732 7.871 -15.698 1.00 85.25 90 SER A N 1
ATOM 692 C CA . SER A 1 90 ? 12.989 7.974 -16.445 1.00 85.25 90 SER A CA 1
ATOM 693 C C . SER A 1 90 ? 13.778 6.665 -16.434 1.00 85.25 90 SER A C 1
ATOM 695 O O . SER A 1 90 ? 14.319 6.251 -17.460 1.00 85.25 90 SER A O 1
ATOM 697 N N . LYS A 1 91 ? 13.832 5.975 -15.288 1.00 85.31 91 LYS A N 1
ATOM 698 C CA . LYS A 1 91 ? 14.453 4.652 -15.184 1.00 85.31 91 LYS A CA 1
ATOM 699 C C . LYS A 1 91 ? 13.685 3.607 -15.989 1.00 85.31 91 LYS A C 1
ATOM 701 O O . LYS A 1 91 ? 14.316 2.841 -16.703 1.00 85.31 91 LYS A O 1
ATOM 706 N N . ALA A 1 92 ? 12.354 3.588 -15.911 1.00 82.31 92 ALA A N 1
ATOM 707 C CA . ALA A 1 92 ? 11.527 2.648 -16.663 1.00 82.31 92 ALA A CA 1
ATOM 708 C C . ALA A 1 92 ? 11.698 2.824 -18.179 1.00 82.31 92 ALA A C 1
ATOM 710 O O . ALA A 1 92 ? 11.814 1.828 -18.888 1.00 82.31 92 ALA A O 1
ATOM 711 N N . ARG A 1 93 ? 11.789 4.071 -18.660 1.00 85.00 93 ARG A N 1
ATOM 712 C CA . ARG A 1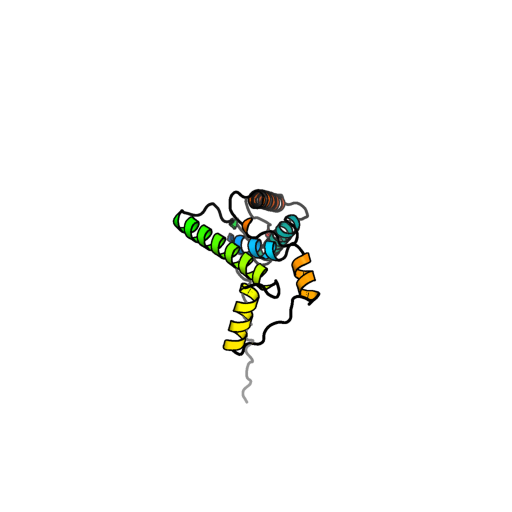 93 ? 12.085 4.382 -20.065 1.00 85.00 93 ARG A CA 1
ATOM 713 C C . ARG A 1 93 ? 13.455 3.846 -20.483 1.00 85.00 93 ARG A C 1
ATOM 715 O O . ARG A 1 93 ? 13.528 3.108 -21.458 1.00 85.00 93 ARG A O 1
ATOM 722 N N . ARG A 1 94 ? 14.510 4.134 -19.712 1.00 85.69 94 ARG A N 1
ATOM 723 C CA . ARG A 1 94 ? 15.860 3.603 -19.978 1.00 85.69 94 ARG A CA 1
ATOM 724 C C . ARG A 1 94 ? 15.910 2.078 -19.918 1.00 85.69 94 ARG A C 1
ATOM 726 O O . ARG A 1 94 ? 16.512 1.442 -20.768 1.00 85.69 94 ARG A O 1
ATOM 733 N N . ASP A 1 95 ? 15.237 1.462 -18.950 1.00 84.25 95 ASP A N 1
ATOM 734 C CA . ASP A 1 95 ? 15.147 0.002 -18.839 1.00 84.25 95 ASP A CA 1
ATOM 735 C C . ASP A 1 95 ? 14.337 -0.637 -19.982 1.00 84.25 95 ASP A C 1
ATOM 737 O O . ASP A 1 95 ? 14.516 -1.822 -20.266 1.00 84.25 95 ASP A O 1
ATOM 741 N N . ALA A 1 96 ? 13.419 0.100 -20.612 1.00 83.06 96 ALA A N 1
ATOM 742 C CA . ALA A 1 96 ? 12.711 -0.342 -21.810 1.00 83.06 96 ALA A CA 1
ATOM 743 C C . ALA A 1 96 ? 13.593 -0.208 -23.058 1.00 83.06 96 ALA A C 1
ATOM 745 O O . ALA A 1 96 ? 13.680 -1.148 -23.840 1.00 83.06 96 ALA A O 1
ATOM 746 N N . GLU A 1 97 ? 14.301 0.909 -23.206 1.00 85.44 97 GLU A N 1
ATOM 747 C CA . GLU A 1 97 ? 15.233 1.155 -24.310 1.00 85.44 97 GLU A CA 1
ATOM 748 C C . GLU A 1 97 ? 16.409 0.170 -24.298 1.00 85.44 97 GLU A C 1
ATOM 750 O O . GLU A 1 97 ? 16.695 -0.459 -25.313 1.00 85.44 97 GLU A O 1
ATOM 755 N N . ALA A 1 98 ? 16.989 -0.089 -23.123 1.00 85.94 98 ALA A N 1
ATOM 756 C CA . ALA A 1 98 ? 18.025 -1.098 -22.896 1.00 85.94 98 ALA A CA 1
ATOM 757 C C . ALA A 1 98 ? 17.608 -2.536 -23.257 1.00 85.94 98 ALA A C 1
ATOM 759 O O . ALA A 1 98 ? 18.445 -3.435 -23.245 1.00 85.94 98 ALA A O 1
ATOM 760 N N . ARG A 1 99 ? 16.315 -2.804 -23.494 1.00 82.00 99 ARG A N 1
ATOM 761 C CA . ARG A 1 99 ? 15.834 -4.116 -23.963 1.00 82.00 99 ARG A CA 1
ATOM 762 C C . ARG A 1 99 ? 15.827 -4.230 -25.487 1.00 82.00 99 ARG A C 1
ATOM 764 O O . ARG A 1 99 ? 15.716 -5.349 -25.986 1.00 82.00 99 ARG A O 1
ATOM 771 N N . ILE A 1 100 ? 15.902 -3.113 -26.206 1.00 84.31 100 ILE A N 1
ATOM 772 C CA . ILE A 1 100 ? 15.936 -3.073 -27.667 1.00 84.31 100 ILE A CA 1
ATOM 773 C C . ILE A 1 100 ? 17.385 -3.304 -28.088 1.00 84.31 100 ILE A C 1
ATOM 775 O O . ILE A 1 100 ? 18.249 -2.476 -27.822 1.00 84.31 100 ILE A O 1
ATOM 779 N N . VAL A 1 101 ? 17.659 -4.455 -28.702 1.00 85.12 101 VAL A N 1
ATOM 780 C CA . VAL A 1 101 ? 19.006 -4.788 -29.186 1.00 85.12 101 VAL A CA 1
ATOM 781 C C . VAL A 1 101 ? 19.432 -3.750 -30.226 1.00 85.12 101 VAL A C 1
ATOM 783 O O . VAL A 1 101 ? 18.687 -3.505 -31.171 1.00 85.12 101 VAL A O 1
ATOM 786 N N . GLY A 1 102 ? 20.615 -3.160 -30.040 1.00 84.38 102 GLY A N 1
ATOM 787 C CA . GLY A 1 102 ? 21.154 -2.115 -30.921 1.00 84.38 102 GLY A CA 1
ATOM 788 C C . GLY A 1 102 ? 20.654 -0.696 -30.629 1.00 84.38 102 GLY A C 1
ATOM 789 O O . GLY A 1 102 ? 20.890 0.195 -31.432 1.00 84.38 102 GLY A O 1
ATOM 790 N N . SER A 1 103 ? 19.943 -0.462 -29.518 1.00 89.38 103 SER A N 1
ATOM 791 C CA . SER A 1 103 ? 19.710 0.904 -29.034 1.00 89.38 103 SER A CA 1
ATOM 792 C C . SER A 1 103 ? 20.950 1.462 -28.330 1.00 89.38 103 SER A C 1
ATOM 794 O O . SER A 1 103 ? 21.719 0.704 -27.733 1.00 89.38 103 SER A O 1
ATOM 796 N N . ASP A 1 104 ? 21.085 2.789 -28.292 1.00 91.00 104 ASP A N 1
ATOM 797 C CA . ASP A 1 104 ? 22.156 3.477 -27.560 1.00 91.00 104 ASP A CA 1
ATOM 798 C C . ASP A 1 104 ? 22.294 2.982 -26.110 1.00 91.00 104 ASP A C 1
ATOM 800 O O . ASP A 1 104 ? 23.393 2.741 -25.612 1.00 91.00 104 ASP A O 1
ATOM 804 N N . GLU A 1 105 ? 21.176 2.823 -25.394 1.00 89.81 105 GLU A N 1
ATOM 805 C CA . GLU A 1 105 ? 21.192 2.377 -23.995 1.00 89.81 105 GLU A CA 1
ATOM 806 C C . GLU A 1 105 ? 21.551 0.884 -23.868 1.00 89.81 105 GLU A C 1
ATOM 808 O O . GLU A 1 105 ? 22.174 0.483 -22.880 1.00 89.81 105 GLU A O 1
ATOM 813 N N . TYR A 1 106 ? 21.187 0.050 -24.852 1.00 88.75 106 TYR A N 1
ATOM 814 C CA . TYR A 1 106 ? 21.602 -1.356 -24.904 1.00 88.75 106 TYR A CA 1
ATOM 815 C C . TYR A 1 106 ? 23.120 -1.468 -25.067 1.00 88.75 106 TYR A C 1
ATOM 817 O O . TYR A 1 106 ? 23.767 -2.184 -24.300 1.00 88.75 106 TYR A O 1
ATOM 825 N N . GLU A 1 107 ? 23.686 -0.730 -26.022 1.00 90.50 107 GLU A N 1
ATOM 826 C CA . GLU A 1 107 ? 25.122 -0.730 -26.312 1.00 90.50 107 GLU A CA 1
ATOM 827 C C . GLU A 1 107 ? 25.926 -0.176 -25.135 1.00 90.50 107 GLU A C 1
ATOM 829 O O . GLU A 1 107 ? 26.804 -0.872 -24.621 1.00 90.50 107 GLU A O 1
ATOM 834 N N . ARG A 1 108 ? 25.527 0.977 -24.578 1.00 91.12 108 ARG A N 1
ATOM 835 C CA . ARG A 1 108 ? 26.166 1.552 -23.379 1.00 91.12 108 ARG A CA 1
ATOM 836 C C . ARG A 1 108 ? 26.202 0.585 -22.196 1.00 91.12 108 ARG A C 1
ATOM 838 O O . ARG A 1 108 ? 27.211 0.489 -21.495 1.00 91.12 108 ARG A O 1
ATOM 845 N N . ARG A 1 109 ? 25.101 -0.127 -21.918 1.00 88.75 109 ARG A N 1
ATOM 846 C CA . ARG A 1 109 ? 25.059 -1.095 -20.8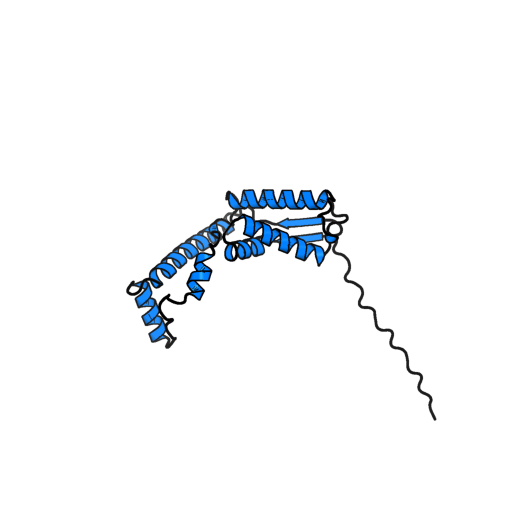05 1.00 88.75 109 ARG A CA 1
ATOM 847 C C . ARG A 1 109 ? 25.917 -2.326 -21.078 1.00 88.75 109 ARG A C 1
ATOM 849 O O . ARG A 1 109 ? 26.491 -2.861 -20.129 1.00 88.75 109 ARG A O 1
ATOM 856 N N . ARG A 1 110 ? 25.999 -2.768 -22.335 1.00 89.75 110 ARG A N 1
ATOM 857 C CA . ARG A 1 110 ? 26.849 -3.887 -22.748 1.00 89.75 110 ARG A CA 1
ATOM 858 C C . ARG A 1 110 ? 28.327 -3.542 -22.575 1.00 89.75 110 ARG A C 1
ATOM 860 O O . ARG A 1 110 ? 29.037 -4.306 -21.930 1.00 89.75 110 ARG A O 1
ATOM 867 N N . GLU A 1 111 ? 28.753 -2.380 -23.059 1.00 92.50 111 GLU A N 1
ATOM 868 C CA . GLU A 1 111 ? 30.129 -1.886 -22.911 1.00 92.50 111 GLU A CA 1
ATOM 869 C C . GLU A 1 111 ? 30.527 -1.724 -21.439 1.00 92.50 111 GLU A C 1
ATOM 871 O O . GLU A 1 111 ? 31.616 -2.128 -21.036 1.00 92.50 111 GLU A O 1
ATOM 876 N N . MET A 1 112 ? 29.637 -1.184 -20.595 1.00 90.62 112 MET A N 1
ATOM 877 C CA . MET A 1 112 ? 29.899 -1.097 -19.153 1.00 90.62 112 MET A CA 1
ATOM 878 C C . MET A 1 112 ? 30.058 -2.474 -18.504 1.00 90.62 112 MET A C 1
ATOM 880 O O . MET A 1 112 ? 30.945 -2.645 -17.670 1.00 90.62 112 MET A O 1
ATOM 884 N N . ALA A 1 113 ? 29.230 -3.455 -18.874 1.00 89.88 113 ALA A N 1
ATOM 885 C CA . ALA A 1 113 ? 29.363 -4.816 -18.359 1.00 89.88 113 ALA A CA 1
ATOM 886 C C . ALA A 1 113 ? 30.695 -5.452 -18.785 1.00 89.88 113 ALA A C 1
ATOM 888 O O . ALA A 1 113 ? 31.354 -6.071 -17.956 1.00 89.88 113 ALA A O 1
ATOM 889 N N . GLU A 1 114 ? 31.116 -5.242 -20.033 1.00 92.31 114 GLU A N 1
ATOM 890 C CA . GLU A 1 114 ? 32.401 -5.708 -20.558 1.00 92.31 114 GLU A CA 1
ATOM 891 C C . GLU A 1 114 ? 33.586 -5.059 -19.832 1.00 92.31 114 GLU A C 1
ATOM 893 O O . GLU A 1 114 ? 34.472 -5.765 -19.351 1.00 92.31 114 GLU A O 1
ATOM 898 N N . ARG A 1 115 ? 33.554 -3.733 -19.635 1.00 94.19 115 ARG A N 1
ATOM 899 C CA . ARG A 1 115 ? 34.578 -2.996 -18.876 1.00 94.19 115 ARG A CA 1
ATOM 900 C C . ARG A 1 115 ? 34.682 -3.462 -17.424 1.00 94.19 115 ARG A C 1
ATOM 902 O O . ARG A 1 115 ? 35.770 -3.489 -16.860 1.00 94.19 115 ARG A O 1
ATOM 909 N N . GLU A 1 116 ? 33.555 -3.802 -16.808 1.00 93.69 116 GLU A N 1
ATOM 910 C CA . GLU A 1 116 ? 33.504 -4.327 -15.440 1.00 93.69 116 GLU A CA 1
ATOM 911 C C . GLU A 1 116 ? 33.744 -5.846 -15.360 1.00 93.69 116 GLU A C 1
ATOM 913 O O . GLU A 1 116 ? 33.689 -6.409 -14.266 1.00 93.69 116 GLU A O 1
ATOM 918 N N . GLY A 1 117 ? 33.974 -6.531 -16.488 1.00 91.38 117 GLY A N 1
ATOM 919 C CA . GLY A 1 117 ? 34.138 -7.987 -16.541 1.00 91.38 117 GLY A CA 1
ATOM 920 C C . GLY A 1 117 ? 32.901 -8.768 -16.074 1.00 91.38 117 GLY A C 1
ATOM 921 O O . GLY A 1 117 ? 33.012 -9.916 -15.643 1.00 91.38 117 GLY A O 1
ATOM 922 N N . ARG A 1 118 ? 31.711 -8.155 -16.108 1.00 90.81 118 ARG A N 1
ATOM 923 C CA . ARG A 1 118 ? 30.453 -8.782 -15.690 1.00 90.81 118 ARG A CA 1
ATOM 924 C C . ARG A 1 118 ? 29.807 -9.537 -16.855 1.00 90.81 118 ARG A C 1
ATOM 926 O O . ARG A 1 118 ? 29.741 -9.014 -17.966 1.00 90.81 118 ARG A O 1
ATOM 933 N N . PRO A 1 119 ? 29.229 -10.725 -16.609 1.00 86.31 119 PRO A N 1
ATOM 934 C CA . PRO A 1 119 ? 28.514 -11.464 -17.643 1.00 86.31 119 PRO A CA 1
ATOM 935 C C . PRO A 1 119 ? 27.289 -10.682 -18.147 1.00 86.31 119 PRO A C 1
ATOM 937 O O . PRO A 1 119 ? 26.419 -10.292 -17.361 1.00 86.31 119 PRO A O 1
ATOM 940 N N . TRP A 1 120 ? 27.203 -10.482 -19.467 1.00 86.25 120 TRP A N 1
ATOM 941 C CA . TRP A 1 120 ? 26.050 -9.857 -20.118 1.00 86.25 120 TRP A CA 1
ATOM 942 C C . TRP A 1 120 ? 24.886 -10.855 -20.226 1.00 86.25 120 TRP A C 1
ATOM 944 O O . TRP A 1 120 ? 25.075 -11.967 -20.730 1.00 86.25 120 TRP A O 1
ATOM 954 N N . PRO A 1 121 ? 23.675 -10.511 -19.752 1.00 75.50 121 PRO A N 1
ATOM 955 C CA . PRO A 1 121 ? 22.540 -11.419 -19.821 1.00 75.50 121 PRO A CA 1
ATOM 956 C C . PRO A 1 121 ? 22.112 -11.677 -21.276 1.00 75.50 121 PRO A C 1
ATOM 958 O O . PRO A 1 121 ? 22.160 -10.770 -22.108 1.00 75.50 121 PRO A O 1
ATOM 961 N N . PRO A 1 122 ? 21.622 -12.890 -21.592 1.00 70.12 122 PRO A N 1
ATOM 962 C CA . PRO A 1 122 ? 21.107 -13.192 -22.920 1.00 70.12 122 PRO A CA 1
ATOM 963 C C . PRO A 1 122 ? 19.877 -12.325 -23.250 1.00 70.12 122 PRO A C 1
ATOM 965 O O . PRO A 1 122 ? 19.141 -11.923 -22.335 1.00 70.12 122 PRO A O 1
ATOM 968 N N . PRO A 1 123 ? 19.615 -12.063 -24.547 1.00 66.81 123 PRO A N 1
ATOM 969 C CA . PRO A 1 123 ? 18.461 -11.287 -24.985 1.00 66.81 123 PRO A CA 1
ATOM 970 C C . PRO A 1 123 ? 17.147 -11.880 -24.448 1.00 66.81 123 PRO A C 1
ATOM 972 O O . PRO A 1 123 ? 17.084 -13.070 -24.121 1.00 66.81 123 PRO A O 1
ATOM 975 N N . PRO A 1 124 ? 16.086 -11.064 -24.311 1.00 59.72 124 PRO A N 1
ATOM 976 C CA . PRO A 1 124 ? 14.848 -11.436 -23.630 1.00 59.72 124 PRO A CA 1
ATOM 977 C C . PRO A 1 124 ? 14.041 -12.502 -24.399 1.00 59.72 124 PRO A C 1
ATOM 979 O O . PRO A 1 124 ? 13.003 -12.216 -24.976 1.00 59.72 124 PRO A O 1
ATOM 982 N N . SER A 1 125 ? 14.484 -13.760 -24.371 1.00 56.44 125 SER A N 1
ATOM 983 C CA . SER A 1 125 ? 13.787 -14.919 -24.952 1.00 56.44 125 SER A CA 1
ATOM 984 C C . SER A 1 125 ? 13.364 -15.956 -23.902 1.00 56.44 125 SER A C 1
ATOM 986 O O . SER A 1 125 ? 12.732 -16.966 -24.216 1.00 56.44 125 SER A O 1
ATOM 988 N N . SER A 1 126 ? 13.643 -15.720 -22.615 1.00 58.03 126 SER A N 1
ATOM 989 C CA . SER A 1 126 ? 13.243 -16.656 -21.566 1.00 58.03 126 SER A CA 1
ATOM 990 C C . SER A 1 126 ? 11.739 -16.545 -21.277 1.00 58.03 126 SER A C 1
ATOM 992 O O . SER A 1 126 ? 11.271 -15.646 -20.576 1.00 58.03 126 SER A O 1
ATOM 994 N N . LYS A 1 127 ? 10.969 -17.527 -21.768 1.00 53.56 127 LYS A N 1
ATOM 995 C CA . LYS A 1 127 ? 9.517 -17.733 -21.539 1.00 53.56 127 LYS A CA 1
ATOM 996 C C . LYS A 1 127 ? 9.062 -17.486 -20.081 1.00 53.56 127 LYS A C 1
ATOM 998 O O . LYS A 1 127 ? 7.923 -17.099 -19.826 1.00 53.56 127 LYS A O 1
ATOM 1003 N N . LYS A 1 128 ? 9.963 -17.663 -19.103 1.00 54.09 128 LYS A N 1
ATOM 1004 C CA . LYS A 1 128 ? 9.749 -17.420 -17.663 1.00 54.09 128 LYS A CA 1
ATOM 1005 C C . LYS A 1 128 ? 9.602 -15.930 -17.298 1.00 54.09 128 LYS A C 1
ATOM 1007 O O . LYS A 1 128 ? 8.793 -15.609 -16.429 1.00 54.09 128 LYS A O 1
ATOM 1012 N N . LYS A 1 129 ? 10.330 -15.022 -17.963 1.00 53.94 129 LYS A N 1
ATOM 1013 C CA . LYS A 1 129 ? 10.222 -13.560 -17.773 1.00 53.94 129 LYS A CA 1
ATOM 1014 C C . LYS A 1 129 ? 8.949 -13.017 -18.428 1.00 53.94 129 LYS A C 1
ATOM 1016 O O . LYS A 1 129 ? 8.195 -12.293 -17.783 1.00 53.94 129 LYS A O 1
ATOM 1021 N N . GLN A 1 130 ? 8.631 -13.526 -19.618 1.00 50.50 130 GLN A N 1
ATOM 1022 C CA . GLN A 1 130 ? 7.399 -13.219 -20.349 1.00 50.50 130 GLN A CA 1
ATOM 1023 C C . GLN A 1 130 ? 6.136 -13.607 -19.555 1.00 50.50 130 GLN A C 1
ATOM 1025 O O . GLN A 1 130 ? 5.181 -12.842 -19.502 1.00 50.50 130 GLN A O 1
ATOM 1030 N N . LYS A 1 131 ? 6.129 -14.754 -18.852 1.00 50.09 131 LYS A N 1
ATOM 1031 C CA . LYS A 1 131 ? 5.009 -15.167 -17.974 1.00 50.09 131 LYS A CA 1
ATOM 1032 C C . LYS A 1 131 ? 4.786 -14.220 -16.787 1.00 50.09 131 LYS A C 1
ATOM 1034 O O . LYS A 1 131 ? 3.654 -14.060 -16.337 1.00 50.09 131 LYS A O 1
ATOM 1039 N N . ARG A 1 132 ? 5.857 -13.614 -16.268 1.00 52.88 132 ARG A N 1
ATOM 1040 C CA . ARG A 1 132 ? 5.808 -12.671 -15.144 1.00 52.88 132 ARG A CA 1
ATOM 1041 C C . ARG A 1 132 ? 5.355 -11.277 -15.598 1.00 52.88 132 ARG A C 1
ATOM 1043 O O . ARG A 1 132 ? 4.612 -10.637 -14.871 1.00 52.88 132 ARG A O 1
ATOM 1050 N N . GLU A 1 133 ? 5.732 -10.864 -16.809 1.00 52.50 133 GLU A N 1
ATOM 1051 C CA . GLU A 1 133 ? 5.265 -9.628 -17.461 1.00 52.50 133 GLU A CA 1
ATOM 1052 C C . GLU A 1 133 ? 3.799 -9.735 -17.932 1.00 52.50 133 GLU A C 1
ATOM 1054 O O . GLU A 1 133 ? 3.033 -8.788 -17.790 1.00 52.50 133 GLU A O 1
ATOM 1059 N N . ARG A 1 134 ? 3.359 -10.918 -18.386 1.00 48.72 134 ARG A N 1
ATOM 1060 C CA . ARG A 1 134 ? 1.966 -11.195 -18.792 1.00 48.72 134 ARG A CA 1
ATOM 1061 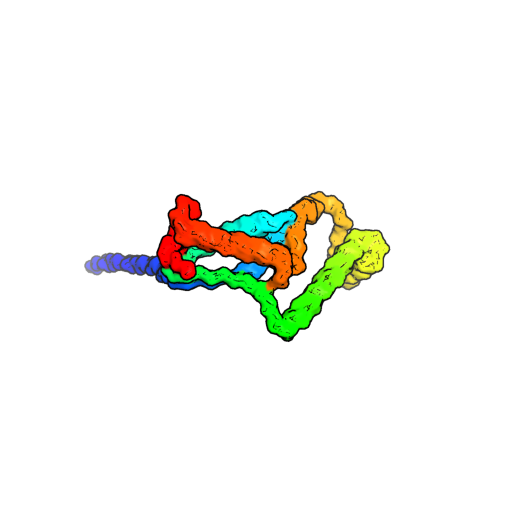C C . ARG A 1 134 ? 0.942 -11.143 -17.662 1.00 48.72 134 ARG A C 1
ATOM 1063 O O . ARG A 1 134 ? -0.249 -11.101 -17.946 1.00 48.72 134 ARG A O 1
ATOM 1070 N N . ARG A 1 135 ? 1.368 -11.195 -16.396 1.00 53.94 135 ARG A N 1
ATOM 1071 C CA . ARG A 1 135 ? 0.431 -11.218 -15.264 1.00 53.94 135 ARG A CA 1
ATOM 1072 C C . ARG A 1 135 ? -0.294 -9.893 -15.042 1.00 53.94 135 ARG A C 1
ATOM 1074 O O . ARG A 1 135 ? -1.231 -9.896 -14.257 1.00 53.94 135 ARG A O 1
ATOM 1081 N N . GLY A 1 136 ? 0.098 -8.821 -15.735 1.00 55.78 136 GLY A N 1
ATOM 1082 C CA . GLY A 1 136 ?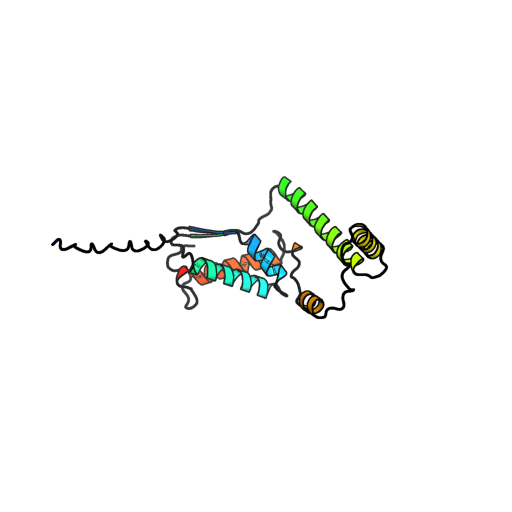 -0.343 -7.472 -15.409 1.00 55.78 136 GLY A CA 1
ATOM 1083 C C . GLY A 1 136 ? 0.241 -7.068 -14.058 1.00 55.78 136 GLY A C 1
ATOM 1084 O O . GLY A 1 136 ? 0.288 -7.850 -13.113 1.00 55.78 136 GLY A O 1
ATOM 1085 N N . THR A 1 137 ? 0.762 -5.858 -13.959 1.00 63.72 137 THR A N 1
ATOM 1086 C CA . THR A 1 137 ? 1.045 -5.258 -12.656 1.00 63.72 137 THR A CA 1
ATOM 1087 C C . THR A 1 137 ? 0.168 -4.037 -12.567 1.00 63.72 137 THR A C 1
ATOM 1089 O O . THR A 1 137 ? 0.198 -3.216 -13.487 1.00 63.72 137 THR A O 1
ATOM 1092 N N . VAL A 1 138 ? -0.597 -3.906 -11.486 1.00 71.56 138 VAL A N 1
ATOM 1093 C CA . VAL A 1 138 ? -1.286 -2.645 -11.212 1.00 71.56 138 VAL A CA 1
ATOM 1094 C C . VAL A 1 138 ? -0.213 -1.572 -11.068 1.00 71.56 138 VAL A C 1
ATOM 1096 O O . VAL A 1 138 ? 0.752 -1.745 -10.314 1.00 71.56 138 VAL A O 1
ATOM 1099 N N . ASP A 1 139 ? -0.342 -0.498 -11.845 1.00 71.75 139 ASP A N 1
ATOM 1100 C CA . ASP A 1 139 ? 0.658 0.560 -11.878 1.00 71.75 139 ASP A CA 1
ATOM 1101 C C . ASP A 1 139 ? 0.849 1.132 -10.469 1.00 71.75 139 ASP A C 1
ATOM 1103 O O . ASP A 1 139 ? -0.063 1.687 -9.859 1.00 71.75 139 ASP A O 1
ATOM 1107 N N . SER A 1 140 ? 2.070 1.000 -9.949 1.00 68.31 140 SER A N 1
ATOM 1108 C CA . SER A 1 140 ? 2.433 1.489 -8.621 1.00 68.31 140 SER A CA 1
ATOM 1109 C C . SER A 1 140 ? 2.237 2.999 -8.452 1.00 68.31 140 SER A C 1
ATOM 1111 O O . SER A 1 140 ? 2.161 3.465 -7.316 1.00 68.31 140 SER A O 1
ATOM 1113 N N . LEU A 1 141 ? 2.137 3.762 -9.551 1.00 71.31 141 LEU A N 1
ATOM 1114 C CA . LEU A 1 141 ? 1.792 5.187 -9.528 1.00 71.31 141 LEU A CA 1
ATOM 1115 C C . LEU A 1 141 ? 0.368 5.440 -9.017 1.00 71.31 141 LEU A C 1
ATOM 1117 O O . LEU A 1 141 ? 0.090 6.527 -8.511 1.00 71.31 141 LEU A O 1
ATOM 1121 N N . GLN A 1 142 ? -0.512 4.438 -9.078 1.00 70.31 142 GLN A N 1
ATOM 1122 C CA . GLN A 1 142 ? -1.867 4.526 -8.541 1.00 70.31 142 GLN A CA 1
ATOM 1123 C C . GLN A 1 142 ? -1.905 4.461 -7.009 1.00 70.31 142 GLN A C 1
ATOM 1125 O O . GLN A 1 142 ? -2.894 4.865 -6.410 1.00 70.31 142 GLN A O 1
ATOM 1130 N N . VAL A 1 143 ? -0.828 4.032 -6.342 1.00 74.50 143 VAL A N 1
ATOM 1131 C CA . VAL A 1 143 ? -0.735 4.019 -4.871 1.00 74.50 143 VAL A CA 1
ATOM 1132 C C . VAL A 1 143 ? -0.390 5.426 -4.377 1.00 74.50 143 VAL A C 1
ATOM 1134 O O . VAL A 1 143 ? 0.736 5.727 -3.989 1.00 74.50 143 VAL A O 1
ATOM 1137 N N . THR A 1 144 ? -1.351 6.334 -4.534 1.00 74.38 144 THR A N 1
ATOM 1138 C CA . THR A 1 144 ? -1.261 7.757 -4.192 1.00 74.38 144 THR A CA 1
ATOM 1139 C C . THR A 1 144 ? -2.636 8.269 -3.770 1.00 74.38 144 THR A C 1
ATOM 1141 O O . THR A 1 144 ? -3.615 7.958 -4.462 1.00 74.38 144 THR A O 1
ATOM 1144 N N . PRO A 1 145 ? -2.725 9.088 -2.706 1.00 76.12 145 PRO A N 1
ATOM 1145 C CA . PRO A 1 145 ? -3.968 9.754 -2.333 1.00 76.12 145 PRO A CA 1
ATOM 1146 C C . PRO A 1 145 ? -4.609 10.481 -3.524 1.00 76.12 145 PRO A C 1
ATOM 1148 O O . PRO A 1 145 ? -3.915 11.074 -4.347 1.00 76.12 145 PRO A O 1
ATOM 1151 N N . GLY A 1 146 ? -5.938 10.433 -3.619 1.00 75.19 146 GLY A N 1
ATOM 1152 C CA . GLY A 1 146 ? -6.699 11.114 -4.674 1.00 75.19 146 GLY A CA 1
ATOM 1153 C C . GLY A 1 146 ? -6.850 10.337 -5.986 1.00 75.19 146 GLY A C 1
ATOM 1154 O O . GLY A 1 146 ? -7.610 10.757 -6.853 1.00 75.19 146 GLY A O 1
ATOM 1155 N N . THR A 1 147 ? -6.202 9.181 -6.145 1.00 84.19 147 THR A N 1
ATOM 1156 C CA . THR A 1 147 ? -6.462 8.305 -7.299 1.00 84.19 147 THR A CA 1
ATOM 1157 C C . THR A 1 147 ? -7.776 7.539 -7.132 1.00 84.19 147 THR A C 1
ATOM 1159 O O . THR A 1 147 ? -8.183 7.186 -6.021 1.00 84.19 147 THR A O 1
ATOM 1162 N N . ALA A 1 148 ? -8.426 7.209 -8.252 1.00 85.44 148 ALA A N 1
ATOM 1163 C CA . ALA A 1 148 ? -9.655 6.415 -8.237 1.00 85.44 148 ALA A CA 1
ATOM 1164 C C . ALA A 1 148 ? -9.450 5.029 -7.592 1.00 85.44 148 ALA A C 1
ATOM 1166 O O . ALA A 1 148 ? -10.343 4.531 -6.906 1.00 85.44 148 ALA A O 1
ATOM 1167 N N . PHE A 1 149 ? -8.261 4.440 -7.762 1.00 86.38 149 PHE A N 1
ATOM 1168 C CA . PHE A 1 149 ? -7.867 3.199 -7.097 1.00 86.38 149 PHE A CA 1
ATOM 1169 C C . PHE A 1 149 ? -7.850 3.352 -5.570 1.00 86.38 149 PHE A C 1
ATOM 1171 O O . PHE A 1 149 ? -8.525 2.588 -4.884 1.00 86.38 149 PHE A O 1
ATOM 1178 N N . MET A 1 150 ? -7.154 4.358 -5.025 1.00 87.69 150 MET A N 1
ATOM 1179 C CA . MET A 1 150 ? -7.090 4.559 -3.569 1.00 87.69 150 MET A CA 1
ATOM 1180 C C . MET A 1 150 ? -8.464 4.870 -2.961 1.00 87.69 150 MET A C 1
ATOM 1182 O O . MET A 1 150 ? -8.753 4.424 -1.852 1.00 87.69 150 MET A O 1
ATOM 1186 N N . LEU A 1 151 ? -9.346 5.560 -3.693 1.00 87.38 151 LEU A N 1
ATOM 1187 C CA . LEU A 1 151 ? -10.736 5.773 -3.270 1.00 87.38 151 LEU A CA 1
ATOM 1188 C C . LEU A 1 151 ? -11.532 4.462 -3.202 1.00 87.38 151 LEU A C 1
ATOM 1190 O O . LEU A 1 151 ? -12.255 4.230 -2.232 1.00 87.38 151 LEU A O 1
ATOM 1194 N N . ARG A 1 152 ? -11.392 3.586 -4.206 1.00 89.69 152 ARG A N 1
ATOM 1195 C CA . ARG A 1 152 ? -12.024 2.257 -4.199 1.00 89.69 152 ARG A CA 1
ATOM 1196 C C . ARG A 1 152 ? -11.464 1.368 -3.094 1.00 89.69 152 ARG A C 1
ATOM 1198 O O . ARG A 1 152 ? -12.239 0.702 -2.415 1.00 89.69 152 ARG A O 1
ATOM 1205 N N . LEU A 1 153 ? -10.149 1.393 -2.883 1.00 90.44 153 LEU A N 1
ATOM 1206 C CA . LEU A 1 153 ? -9.493 0.653 -1.810 1.00 90.44 153 LEU A CA 1
ATOM 1207 C C . LEU A 1 153 ? -9.989 1.108 -0.432 1.00 90.44 153 LEU A C 1
ATOM 1209 O O . LEU A 1 153 ? -10.333 0.264 0.390 1.00 90.44 153 LEU A O 1
ATOM 1213 N N . ARG A 1 154 ? -10.089 2.424 -0.198 1.00 90.38 154 ARG A N 1
ATOM 1214 C CA . ARG A 1 154 ? -10.651 2.981 1.041 1.00 90.38 154 ARG A CA 1
ATOM 1215 C C . ARG A 1 154 ? -12.058 2.440 1.299 1.00 90.38 154 ARG A C 1
ATOM 1217 O O . ARG A 1 154 ? -12.295 1.887 2.364 1.00 90.38 154 ARG A O 1
ATOM 1224 N N . ARG A 1 155 ? -12.951 2.518 0.305 1.00 90.00 155 ARG A N 1
ATOM 1225 C CA . ARG A 1 155 ? -14.327 1.994 0.418 1.00 90.00 155 ARG A CA 1
ATOM 1226 C C . ARG A 1 155 ? -14.364 0.491 0.691 1.00 90.00 155 ARG A C 1
ATOM 1228 O O . ARG A 1 155 ? -15.184 0.032 1.477 1.00 90.00 155 ARG A O 1
ATOM 1235 N N . ALA A 1 156 ? -13.479 -0.277 0.058 1.00 90.69 156 ALA A N 1
ATOM 1236 C CA . ALA A 1 156 ? -13.384 -1.714 0.293 1.00 90.69 156 ALA A CA 1
ATOM 1237 C C . ALA A 1 156 ? -12.937 -2.040 1.728 1.00 90.69 156 ALA A C 1
ATOM 1239 O O . ALA A 1 156 ? -13.456 -2.977 2.328 1.00 90.69 156 ALA A O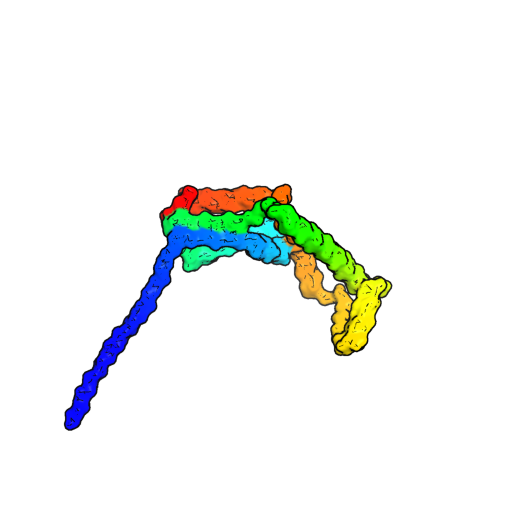 1
ATOM 1240 N N . LEU A 1 157 ? -12.007 -1.261 2.289 1.00 91.25 157 LEU A N 1
ATOM 1241 C CA . LEU A 1 157 ? -11.547 -1.425 3.669 1.00 91.25 157 LEU A CA 1
ATOM 1242 C C . LEU A 1 157 ? -12.586 -0.961 4.697 1.00 91.25 157 LEU A C 1
ATOM 1244 O O . LEU A 1 157 ? -12.729 -1.606 5.730 1.00 91.25 157 LEU A O 1
ATOM 1248 N N . GLU A 1 158 ? -13.348 0.095 4.401 1.00 90.25 158 GLU A N 1
ATOM 1249 C CA . GLU A 1 158 ? -14.508 0.503 5.209 1.00 90.25 158 GLU A CA 1
ATOM 1250 C C . GLU A 1 158 ? -15.570 -0.600 5.239 1.00 90.25 158 GLU A C 1
ATOM 1252 O O . GLU A 1 158 ? -16.047 -0.971 6.310 1.00 90.25 158 GLU A O 1
ATOM 1257 N N . TRP A 1 159 ? -15.895 -1.176 4.077 1.00 89.62 159 TRP A N 1
ATOM 1258 C CA . TRP A 1 159 ? -16.820 -2.305 3.993 1.00 89.62 159 TRP A CA 1
ATOM 1259 C C . TRP A 1 159 ? -16.296 -3.526 4.756 1.00 89.62 159 TRP A C 1
ATOM 1261 O O . TRP A 1 159 ? -17.044 -4.149 5.505 1.00 89.62 159 TRP A O 1
ATOM 1271 N N . TYR A 1 160 ? -15.004 -3.837 4.621 1.00 89.31 160 TYR A N 1
ATOM 1272 C CA . TYR A 1 160 ? -14.357 -4.903 5.382 1.00 89.31 160 TYR A CA 1
ATOM 1273 C C . TYR A 1 160 ? -14.499 -4.669 6.891 1.00 89.31 160 TYR A C 1
ATOM 1275 O O . TYR A 1 160 ? -14.979 -5.557 7.590 1.00 89.31 160 TYR A O 1
ATOM 1283 N N . ALA A 1 161 ? -14.181 -3.474 7.393 1.00 87.94 161 ALA A N 1
ATOM 1284 C CA . ALA A 1 161 ? -14.340 -3.152 8.809 1.00 87.94 161 ALA A CA 1
ATOM 1285 C C . ALA A 1 161 ? -15.800 -3.311 9.272 1.00 87.94 161 ALA A C 1
ATOM 1287 O O . ALA A 1 161 ? -16.056 -3.978 10.273 1.00 87.94 161 ALA A O 1
ATOM 1288 N N . ALA A 1 162 ? -16.762 -2.788 8.504 1.00 85.69 162 ALA A N 1
ATOM 1289 C CA . ALA A 1 162 ? -18.187 -2.920 8.808 1.00 85.69 162 ALA A CA 1
ATOM 1290 C C . ALA A 1 162 ? -18.647 -4.389 8.846 1.00 85.69 162 ALA A C 1
ATOM 1292 O O . ALA A 1 162 ? -19.334 -4.792 9.782 1.00 85.69 162 ALA A O 1
ATOM 1293 N N . SER A 1 163 ? -18.219 -5.208 7.877 1.00 82.62 163 SER A N 1
ATOM 1294 C CA . SER A 1 163 ? -18.538 -6.644 7.841 1.00 82.62 163 SER A CA 1
ATOM 1295 C C . SER A 1 163 ? -17.996 -7.397 9.057 1.00 82.62 163 SER A C 1
ATOM 1297 O O . SER A 1 163 ? -18.635 -8.326 9.542 1.00 82.62 163 SER A O 1
ATOM 1299 N N . ARG A 1 164 ? -16.840 -6.968 9.581 1.00 80.06 164 ARG A N 1
ATOM 1300 C CA . ARG A 1 164 ? -16.171 -7.611 10.713 1.00 80.06 164 ARG A CA 1
ATOM 1301 C C . ARG A 1 164 ? -16.786 -7.211 12.057 1.00 80.06 164 ARG A C 1
ATOM 1303 O O . ARG A 1 164 ? -16.937 -8.061 12.932 1.00 80.06 164 ARG A O 1
ATOM 1310 N N . LEU A 1 165 ? -17.200 -5.950 12.189 1.00 76.81 165 LEU A N 1
ATOM 1311 C CA . LEU A 1 165 ? -17.888 -5.417 13.371 1.00 76.81 165 LEU A CA 1
ATOM 1312 C C . LEU A 1 165 ? -19.355 -5.870 13.471 1.00 76.81 165 LEU A C 1
ATOM 1314 O O . LEU A 1 165 ? -19.874 -6.010 14.574 1.00 76.81 165 LEU A O 1
ATOM 1318 N N . GLY A 1 166 ? -20.021 -6.129 12.340 1.00 67.50 166 GLY A N 1
ATOM 1319 C CA . GLY A 1 166 ? -21.431 -6.537 12.287 1.00 67.50 166 GLY A CA 1
ATOM 1320 C C . GLY A 1 166 ? -21.730 -7.968 12.755 1.00 67.50 166 GLY A C 1
ATOM 1321 O O . GLY A 1 166 ? -22.894 -8.355 12.775 1.00 67.50 166 GLY A O 1
ATOM 1322 N N . GLY A 1 167 ? -20.713 -8.759 13.120 1.00 55.59 167 GLY A N 1
ATOM 1323 C CA . GLY A 1 167 ? -20.892 -10.075 13.749 1.00 55.59 167 GLY A CA 1
ATOM 1324 C C . GLY A 1 167 ? -21.507 -11.171 12.867 1.00 55.59 167 GLY A C 1
ATOM 1325 O O . GLY A 1 167 ? -21.999 -12.158 13.405 1.00 55.59 167 GLY A O 1
ATOM 1326 N N . GLY A 1 168 ? -21.503 -11.022 11.537 1.00 54.09 168 GLY A N 1
ATOM 1327 C CA . GLY A 1 168 ? -21.957 -12.081 10.628 1.00 54.09 168 GLY A CA 1
ATOM 1328 C C . GLY A 1 168 ? -21.077 -13.339 10.697 1.00 54.09 168 GLY A C 1
ATOM 1329 O O . GLY A 1 168 ? -19.929 -13.272 11.131 1.00 54.09 168 GLY A O 1
ATOM 1330 N N . ASP A 1 169 ? -21.602 -14.468 10.210 1.00 49.47 169 ASP A N 1
ATOM 1331 C CA . ASP A 1 169 ? -21.008 -15.827 10.235 1.00 49.47 169 ASP A CA 1
ATOM 1332 C C . ASP A 1 169 ? -19.591 -15.925 9.604 1.00 49.47 169 ASP A C 1
ATOM 1334 O O . ASP A 1 169 ? -18.870 -16.906 9.762 1.00 49.47 169 ASP A O 1
ATOM 1338 N N . GLU A 1 170 ? -19.149 -14.873 8.907 1.00 53.34 170 GLU A N 1
ATOM 1339 C CA . GLU A 1 170 ? -17.813 -14.756 8.317 1.00 53.34 170 GLU A CA 1
ATOM 1340 C C . GLU A 1 170 ? -16.782 -14.031 9.207 1.00 53.34 170 GLU A C 1
ATOM 1342 O O . GLU A 1 170 ? -15.615 -13.949 8.810 1.00 53.34 170 GLU A O 1
ATOM 1347 N N . SER A 1 171 ? -17.157 -13.482 10.372 1.00 54.19 171 SER A N 1
ATOM 1348 C CA . SER A 1 171 ? -16.242 -12.752 11.267 1.00 54.19 171 SER A CA 1
ATOM 1349 C C . SER A 1 171 ? -15.275 -13.693 12.003 1.00 54.19 171 SER A C 1
ATOM 1351 O O . SER A 1 171 ? -15.700 -14.482 12.846 1.00 54.19 171 SER A O 1
ATOM 1353 N N . PRO A 1 172 ? -13.951 -13.613 11.755 1.00 56.91 172 PRO A N 1
ATOM 1354 C CA . PRO A 1 172 ? -12.969 -14.442 12.438 1.00 56.91 172 PRO A CA 1
ATOM 1355 C C . PRO A 1 172 ? -12.916 -14.111 13.932 1.00 56.91 172 PRO A C 1
ATOM 1357 O O . PRO A 1 172 ? -13.053 -12.950 14.317 1.00 56.91 172 PRO A O 1
ATOM 1360 N N . ALA A 1 173 ? -12.580 -15.107 14.757 1.00 56.44 173 ALA A N 1
ATOM 1361 C CA . ALA A 1 173 ? -12.491 -14.999 16.220 1.00 56.44 173 ALA A CA 1
ATOM 1362 C C . ALA A 1 173 ? -11.679 -13.793 16.749 1.00 56.44 173 ALA A C 1
ATOM 1364 O O . ALA A 1 173 ? -11.927 -13.331 17.857 1.00 56.44 173 ALA A O 1
ATOM 1365 N N . GLY A 1 174 ? -10.740 -13.253 15.959 1.00 54.16 174 GLY A N 1
ATOM 1366 C CA . GLY A 1 174 ? -9.933 -12.078 16.313 1.00 54.16 174 GLY A CA 1
ATOM 1367 C C . GLY A 1 174 ? -10.674 -10.733 16.326 1.00 54.16 174 GLY A C 1
ATOM 1368 O O . GLY A 1 174 ? -10.059 -9.728 16.654 1.00 54.16 174 GLY A O 1
ATOM 1369 N N . TRP A 1 175 ? -11.959 -10.690 15.969 1.00 55.97 175 TRP A N 1
ATOM 1370 C CA . TRP A 1 175 ? -12.775 -9.465 15.971 1.00 55.97 175 TRP A CA 1
ATOM 1371 C C . TRP A 1 175 ? -13.799 -9.400 17.111 1.00 55.97 175 TRP A C 1
ATOM 1373 O O . TRP A 1 175 ? -14.490 -8.392 17.263 1.00 55.97 175 TRP A O 1
ATOM 1383 N N . ALA A 1 176 ? -13.896 -10.450 17.931 1.00 53.69 176 ALA A N 1
ATOM 1384 C CA . ALA A 1 176 ? -14.817 -10.488 19.059 1.00 53.69 176 ALA A CA 1
ATOM 1385 C C . ALA A 1 176 ? -14.473 -9.388 20.084 1.00 53.69 176 ALA A C 1
ATOM 1387 O O . ALA A 1 176 ? -13.454 -9.460 20.765 1.00 53.69 176 ALA A O 1
ATOM 1388 N N . GLY A 1 177 ? -15.338 -8.375 20.201 1.00 54.91 177 GLY A N 1
ATOM 1389 C CA . GLY A 1 177 ? -15.220 -7.299 21.195 1.00 54.91 177 GLY A CA 1
ATOM 1390 C C . GLY A 1 177 ? -14.552 -6.004 20.716 1.00 54.91 177 GLY A C 1
ATOM 1391 O O . GLY A 1 177 ? -14.526 -5.038 21.479 1.00 54.91 177 GLY A O 1
ATOM 1392 N N . VAL A 1 178 ? -14.075 -5.942 19.467 1.00 57.50 178 VAL A N 1
ATOM 1393 C CA . VAL A 1 178 ? -13.533 -4.708 18.870 1.00 57.50 178 VAL A CA 1
ATOM 1394 C C . VAL A 1 178 ? -14.672 -3.711 18.646 1.00 57.50 178 VAL A C 1
ATOM 1396 O O . VAL A 1 178 ? -15.698 -4.070 18.070 1.00 57.50 178 VAL A O 1
ATOM 1399 N N . ARG A 1 179 ? -14.512 -2.460 19.097 1.00 48.81 179 ARG A N 1
ATOM 1400 C CA . ARG A 1 179 ? -15.496 -1.386 18.861 1.00 48.81 179 ARG A CA 1
ATOM 1401 C C . ARG A 1 179 ? -15.036 -0.499 17.700 1.00 48.81 179 ARG A C 1
ATOM 1403 O O . ARG A 1 179 ? -13.837 -0.261 17.558 1.00 48.81 179 ARG A O 1
ATOM 1410 N N . GLY A 1 180 ? -15.996 -0.089 16.866 1.00 43.91 180 GLY A N 1
ATOM 1411 C CA . GLY A 1 180 ? -15.792 0.788 15.704 1.00 43.91 180 GLY A CA 1
ATOM 1412 C C . GLY A 1 180 ? -15.516 2.236 16.073 1.00 43.91 180 GLY A C 1
ATOM 1413 O O . GLY A 1 180 ? -15.997 2.665 17.147 1.00 43.91 180 GLY A O 1
#

InterPro domains:
  IPR004859 Xrn1, N-terminal [PF03159] (19-165)
  IPR027073 5'-3' exoribonuclease [PTHR12341] (19-178)

Sequence (180 aa):
GGSGGRGKRGGASAAAPLPYDHVLFDANGIVHQACRRSGDERQVVREIVRELDSVLRRHPPRLTVFIALDGPGPDAKLFEQRKRRIDRVSKARRDAEARIVGSDEYERRREMAEREGRPWPPPPSSKKKQKRERRGTVDSLQVTPGTAFMLRLRRALEWYAASRLGGGDESPAGWAGVRG

Secondary structure (DSSP, 8-state):
--------------PPPPPEEEEEEE-HHHHHHHHHH-SSHHHHHHHHHHHHHHHHHHS-EEEEEEEE---PPPHHHHHHHHHHHHHHHHHHHHHHHTTSTTSHHHHHHHHHHHHTTPPPPPPS--HHHHHHHTT----GGG-STTSHHHHHHHHHHHHHHHHHHTT-TT--GGGTT---